Protein AF-A0A2J6WVH7-F1 (afdb_monomer)

Foldseek 3Di:
DVVVVVVVVVVVVVVVVVPPPPPDPDDFADKDWAQAPVRDIDICGSCCCVPAQLVLCCDVLQELDRLVPPPCVLLLQADPVSPGGFPLVVQLSVQLSPDDDDDNVSSNVSSVVQQQDCFPAPPHGSRVCRRQVFRRRDNPGDRPHPPPPVVNCVVVVVVVVVVVVVVVCCCVVVVD

Nearest PDB structures (foldseek):
  4v5o-assembly2_BV  TM=3.212E-01  e=8.959E+00  Tetrahymena thermophila

Secondary structure (DSSP, 8-state):
-HHHHHHHHHHHHHHHHH--------PPPPPEEEE-TTS-EEEE-HHHIIIIIHHHHHSTTT-SS-GGG-TTGGGSSB-TTSSSB-HHHHHHHHHHTTSSS-SHHHHHHHHHHHHTSB-SSTT-BHHHHHHTT--TT-TTPPP------HHHHHHHHHHHHHHHHHHHHHHHHS--

Solvent-accessible surface area (backbone atoms only — not comparable to full-atom values): 9954 Å² total; per-residue (Å²): 110,75,72,59,54,52,52,53,54,54,51,54,55,54,53,57,68,68,63,74,65,74,84,64,78,82,80,77,52,64,69,44,79,43,68,21,79,84,74,47,73,51,68,46,37,41,64,46,42,65,73,48,51,49,56,50,51,44,30,72,87,63,18,74,27,73,42,84,80,38,91,61,46,76,40,44,39,22,33,95,84,48,80,47,65,21,62,43,26,48,49,36,54,61,43,40,21,79,38,88,62,93,43,76,66,42,52,51,51,15,48,59,53,43,27,71,33,79,34,63,39,88,97,38,33,26,36,59,29,37,36,19,53,20,42,35,44,40,69,80,50,65,81,71,36,88,71,71,55,68,77,78,47,46,66,57,54,52,49,50,53,53,53,50,50,52,53,50,48,49,58,62,66,73,72,113

pLDDT: mean 82.74, std 16.47, range [38.12, 97.69]

Mean predicted aligned error: 13.14 Å

Radius of gyration: 24.08 Å; Cα contacts (8 Å, |Δi|>4): 201; chains: 1; bounding box: 68×68×54 Å

Sequence (176 aa):
MKRLVVFISVFIILISFLAFSSGQNEVTYPSITIHFLNGTNSTITDSIWKQLVFPILFSKTISKYNWSNDPQAKYVFFTYDLAGLNPFGVQFVFALEKYTNVSFYSVTQALLYVRNLPSTHPGYTNGELLDMGVLPGFPNSPIKSQQVPFYLSLPFIVLIILIASVFIMYYVFNKI

Structure (mmCIF, N/CA/C/O backbone):
data_AF-A0A2J6WVH7-F1
#
_entry.id   AF-A0A2J6WVH7-F1
#
loop_
_atom_site.group_PDB
_atom_site.id
_atom_site.type_symbol
_atom_site.label_atom_id
_atom_site.label_alt_id
_atom_site.label_comp_id
_atom_site.label_asym_id
_atom_site.label_entity_id
_atom_site.label_seq_id
_atom_site.pdbx_PDB_ins_code
_atom_site.Cartn_x
_atom_site.Cartn_y
_atom_site.Cartn_z
_atom_site.occupancy
_atom_site.B_iso_or_equiv
_atom_site.auth_seq_id
_atom_site.auth_comp_id
_atom_site.auth_asym_id
_atom_site.auth_atom_id
_atom_site.pdbx_PDB_model_num
ATOM 1 N N . MET A 1 1 ? 1.475 53.904 -12.518 1.00 52.00 1 MET A N 1
ATOM 2 C CA . MET A 1 1 ? 0.685 52.963 -13.350 1.00 52.00 1 MET A CA 1
ATOM 3 C C . MET A 1 1 ? 1.436 51.680 -13.712 1.00 52.00 1 MET A C 1
ATOM 5 O O . MET A 1 1 ? 0.942 50.624 -13.351 1.00 52.00 1 MET A O 1
ATOM 9 N N . LYS A 1 2 ? 2.639 51.719 -14.314 1.00 47.16 2 LYS A N 1
ATOM 10 C CA . LYS A 1 2 ? 3.386 50.497 -14.714 1.00 47.16 2 LYS A CA 1
ATOM 11 C C . LYS A 1 2 ? 3.617 49.468 -13.585 1.00 47.16 2 LYS A C 1
ATOM 13 O O . LYS A 1 2 ? 3.475 48.279 -13.817 1.00 47.16 2 LYS A O 1
ATOM 18 N N . ARG A 1 3 ? 3.897 49.913 -12.352 1.00 46.25 3 ARG A N 1
ATOM 19 C CA . ARG A 1 3 ? 4.111 49.019 -11.191 1.00 46.25 3 ARG A CA 1
ATOM 20 C C . ARG A 1 3 ? 2.833 48.319 -10.697 1.00 46.25 3 ARG A C 1
ATOM 22 O O . ARG A 1 3 ? 2.917 47.202 -10.210 1.00 46.25 3 ARG A O 1
ATOM 29 N N . LEU A 1 4 ? 1.666 48.948 -10.867 1.00 54.25 4 LEU A N 1
ATOM 30 C CA . LEU A 1 4 ? 0.370 48.374 -10.481 1.00 54.25 4 LEU A CA 1
ATOM 31 C C . LEU A 1 4 ? -0.045 47.258 -11.454 1.00 54.25 4 LEU A C 1
ATOM 33 O O . LEU A 1 4 ? -0.515 46.210 -11.029 1.00 54.25 4 LEU A O 1
ATOM 37 N N . VAL A 1 5 ? 0.211 47.463 -12.752 1.00 65.50 5 VAL A N 1
ATOM 38 C CA . VAL A 1 5 ? -0.040 46.462 -13.801 1.00 65.50 5 VAL A CA 1
ATOM 39 C C . VAL A 1 5 ? 0.811 45.215 -13.569 1.00 65.50 5 VAL A C 1
ATOM 41 O O . VAL A 1 5 ? 0.272 44.118 -13.613 1.00 65.50 5 VAL A O 1
ATOM 44 N N . VAL A 1 6 ? 2.096 45.379 -13.223 1.00 65.81 6 VAL A N 1
ATOM 45 C CA . VAL A 1 6 ? 3.001 44.253 -12.922 1.00 65.81 6 VAL A CA 1
ATOM 46 C C . VAL A 1 6 ? 2.507 43.436 -11.723 1.00 65.81 6 VAL A C 1
ATOM 48 O O . VAL A 1 6 ? 2.445 42.212 -11.815 1.00 65.81 6 VAL A O 1
ATOM 51 N N . PHE A 1 7 ? 2.084 44.092 -10.637 1.00 60.56 7 PHE A N 1
ATOM 52 C CA . PHE A 1 7 ? 1.532 43.406 -9.462 1.00 60.56 7 PHE A CA 1
ATOM 53 C C . PHE A 1 7 ? 0.255 42.619 -9.781 1.00 60.56 7 PHE A C 1
ATOM 55 O O . PHE A 1 7 ? 0.126 41.474 -9.355 1.00 60.56 7 PHE A O 1
ATOM 62 N N . ILE A 1 8 ? -0.654 43.189 -10.577 1.00 69.56 8 ILE A N 1
ATOM 63 C CA . ILE A 1 8 ? -1.890 42.513 -10.998 1.00 69.56 8 ILE A CA 1
ATOM 64 C C . ILE A 1 8 ? -1.574 41.304 -11.890 1.00 69.56 8 ILE A C 1
ATOM 66 O O . ILE A 1 8 ? -2.132 40.230 -11.682 1.00 69.56 8 ILE A O 1
ATOM 70 N N . SER A 1 9 ? -0.630 41.426 -12.829 1.00 57.72 9 SER A N 1
ATOM 71 C CA . SER A 1 9 ? -0.229 40.299 -13.681 1.00 57.72 9 SER A CA 1
ATOM 72 C C . SER A 1 9 ? 0.459 39.169 -12.906 1.00 57.72 9 SER A C 1
ATOM 74 O O . SER A 1 9 ? 0.183 38.005 -13.178 1.00 57.72 9 SER A O 1
ATOM 76 N N . VAL A 1 10 ? 1.284 39.473 -11.897 1.00 62.50 10 VAL A N 1
ATOM 77 C CA . VAL A 1 10 ? 1.900 38.440 -11.039 1.00 62.50 10 VAL A CA 1
ATOM 78 C C . VAL A 1 10 ? 0.842 37.735 -10.181 1.00 62.50 10 VAL A C 1
ATOM 80 O O . VAL A 1 10 ? 0.907 36.521 -10.003 1.00 62.50 10 VAL A O 1
ATOM 83 N N . PHE A 1 11 ? -0.176 38.465 -9.714 1.00 63.34 11 PHE A N 1
ATOM 84 C CA . PHE A 1 11 ? -1.270 37.900 -8.921 1.00 63.34 11 PHE A CA 1
ATOM 85 C C . PHE A 1 11 ? -2.187 36.977 -9.745 1.00 63.34 11 PHE A C 1
ATOM 87 O O . PHE A 1 11 ? -2.563 35.906 -9.275 1.00 63.34 11 PHE A O 1
ATOM 94 N N . ILE A 1 12 ? -2.483 37.333 -11.001 1.00 62.06 12 ILE A N 1
ATOM 95 C CA . ILE A 1 12 ? -3.281 36.500 -11.922 1.00 62.06 12 ILE A CA 1
ATOM 96 C C . ILE A 1 12 ? -2.536 35.206 -12.293 1.00 62.06 12 ILE A C 1
ATOM 98 O O . ILE A 1 12 ? -3.147 34.136 -12.362 1.00 62.06 12 ILE A O 1
ATOM 102 N N . ILE A 1 13 ? -1.211 35.267 -12.466 1.00 59.97 13 ILE A N 1
ATOM 103 C CA . ILE A 1 13 ? -0.389 34.071 -12.709 1.00 59.97 13 ILE A CA 1
ATOM 104 C C . ILE A 1 13 ? -0.392 33.161 -11.470 1.00 59.97 13 ILE A C 1
ATOM 106 O O . ILE A 1 13 ? -0.559 31.953 -11.614 1.00 59.97 13 ILE A O 1
ATOM 110 N N . LEU A 1 14 ? -0.302 33.717 -10.254 1.00 56.03 14 LEU A N 1
ATOM 111 C CA . LEU A 1 14 ? -0.345 32.925 -9.016 1.00 56.03 14 LEU A CA 1
ATOM 112 C C . LEU A 1 14 ? -1.692 32.213 -8.799 1.00 56.03 14 LEU A C 1
ATOM 114 O O . LEU A 1 14 ? -1.710 31.056 -8.386 1.00 56.03 14 LEU A O 1
ATOM 118 N N . ILE A 1 15 ? -2.815 32.870 -9.109 1.00 58.06 15 ILE A N 1
ATOM 119 C CA . ILE A 1 15 ? -4.157 32.264 -9.004 1.00 58.06 15 ILE A CA 1
ATOM 120 C C . ILE A 1 15 ? -4.321 31.117 -10.011 1.00 58.06 15 ILE A C 1
ATOM 122 O O . ILE A 1 15 ? -4.945 30.102 -9.704 1.00 58.06 15 ILE A O 1
ATOM 126 N N . SER A 1 16 ? -3.698 31.236 -11.186 1.00 52.94 16 SER A N 1
ATOM 127 C CA . SER A 1 16 ? -3.731 30.198 -12.222 1.00 52.94 16 SER A CA 1
ATOM 128 C C . SER A 1 16 ? -3.001 28.914 -11.796 1.00 52.94 16 SER A C 1
ATOM 130 O O . SER A 1 16 ? -3.390 27.827 -12.216 1.00 52.94 16 SER A O 1
ATOM 132 N N . PHE A 1 17 ? -1.999 29.009 -10.910 1.00 51.44 17 PHE A N 1
ATOM 133 C CA . PHE A 1 17 ? -1.328 27.839 -10.323 1.00 51.44 17 PHE A CA 1
ATOM 134 C C . PHE A 1 17 ? -2.150 27.140 -9.229 1.00 51.44 17 PHE A C 1
ATOM 136 O O . PHE A 1 17 ? -1.948 25.952 -8.996 1.00 51.44 17 PHE A O 1
ATOM 143 N N . LEU A 1 18 ? -3.100 27.833 -8.588 1.00 46.75 18 LEU A N 1
ATOM 144 C CA . LEU A 1 18 ? -4.010 27.236 -7.598 1.00 46.75 18 LEU A CA 1
ATOM 145 C C . LEU A 1 18 ? -5.259 26.606 -8.237 1.00 46.75 18 LEU A C 1
ATOM 147 O O . LEU A 1 18 ? -5.915 25.776 -7.614 1.00 46.75 18 LEU A O 1
ATOM 151 N N . ALA A 1 19 ? -5.580 26.972 -9.483 1.00 41.69 19 ALA A N 1
ATOM 152 C CA . ALA A 1 19 ? -6.760 26.489 -10.202 1.00 41.69 19 ALA A CA 1
ATOM 153 C C . ALA A 1 19 ? -6.556 25.145 -10.932 1.00 41.69 19 ALA A C 1
ATOM 155 O O . ALA A 1 19 ? -7.512 24.601 -11.481 1.00 41.69 19 ALA A O 1
ATOM 156 N N . PHE A 1 20 ? -5.356 24.553 -10.895 1.00 41.31 20 PHE A N 1
ATOM 157 C CA . PHE A 1 20 ? -5.109 23.179 -11.360 1.00 41.31 20 PHE A CA 1
ATOM 158 C C . PHE A 1 20 ? -5.538 22.136 -10.310 1.00 41.31 20 PHE A C 1
ATOM 160 O O . PHE A 1 20 ? -4.804 21.216 -9.965 1.00 41.31 20 PHE A O 1
ATOM 167 N N . SER A 1 21 ? -6.761 22.263 -9.802 1.00 39.16 21 SER A N 1
ATOM 168 C CA . SER A 1 21 ? -7.484 21.139 -9.213 1.00 39.16 21 SER A CA 1
ATOM 169 C C . SER A 1 21 ? -8.337 20.556 -10.331 1.00 39.16 21 SER A C 1
ATOM 171 O O . SER A 1 21 ? -9.475 20.965 -10.560 1.00 39.16 21 SER A O 1
ATOM 173 N N . SER A 1 22 ? -7.741 19.664 -11.123 1.00 39.28 22 SER A N 1
ATOM 174 C CA . SER A 1 22 ? -8.501 18.848 -12.062 1.00 39.28 22 SER A CA 1
ATOM 175 C C . SER A 1 22 ? -9.579 18.123 -11.267 1.00 39.28 22 SER A C 1
ATOM 177 O O . SER A 1 22 ? -9.241 17.330 -10.387 1.00 39.28 22 SER A O 1
ATOM 179 N N . GLY A 1 23 ? -10.848 18.400 -11.567 1.00 38.12 23 GLY A N 1
ATOM 180 C CA . GLY A 1 23 ? -11.986 17.669 -11.026 1.00 38.12 23 GLY A CA 1
ATOM 181 C C . GLY A 1 23 ? -11.876 16.189 -11.381 1.00 38.12 23 GLY A C 1
ATOM 182 O O . GLY A 1 23 ? -12.390 15.739 -12.400 1.00 38.12 23 GLY A O 1
ATOM 183 N N . GLN A 1 24 ? -11.172 15.426 -10.551 1.00 47.53 24 GLN A N 1
ATOM 184 C CA . GLN A 1 24 ? -11.393 14.001 -10.435 1.00 47.53 24 GLN A CA 1
ATOM 185 C C . GLN A 1 24 ? -12.733 13.866 -9.725 1.00 47.53 24 GLN A C 1
ATOM 187 O O . GLN A 1 24 ? -12.890 14.386 -8.622 1.00 47.53 24 GLN A O 1
ATOM 192 N N . ASN A 1 25 ? -13.698 13.204 -10.370 1.00 54.59 25 ASN A N 1
ATOM 193 C CA . ASN A 1 25 ? -14.900 12.728 -9.690 1.00 54.59 25 ASN A CA 1
ATOM 194 C C . ASN A 1 25 ? -14.476 12.144 -8.346 1.00 54.59 25 ASN A C 1
ATOM 196 O O . ASN A 1 25 ? -13.592 11.282 -8.311 1.00 54.59 25 ASN A O 1
ATOM 200 N N . GLU A 1 26 ? -15.041 12.669 -7.262 1.00 72.69 26 GLU A N 1
ATOM 201 C CA . GLU A 1 26 ? -14.637 12.268 -5.928 1.00 72.69 26 GLU A CA 1
ATOM 202 C C . GLU A 1 26 ? -14.936 10.776 -5.763 1.00 72.69 26 GLU A C 1
ATOM 204 O O . GLU A 1 26 ? -16.088 10.348 -5.733 1.00 72.69 26 GLU A O 1
ATOM 209 N N . VAL A 1 27 ? -13.880 9.963 -5.746 1.00 84.88 27 VAL A N 1
ATOM 210 C CA . VAL A 1 27 ? -14.002 8.523 -5.545 1.00 84.88 27 VAL A CA 1
ATOM 211 C C . VAL A 1 27 ? -14.292 8.290 -4.070 1.00 84.88 27 VAL A C 1
ATOM 213 O O . VAL A 1 27 ? -13.553 8.778 -3.211 1.00 84.88 27 VAL A O 1
ATOM 216 N N . THR A 1 28 ? -15.359 7.550 -3.784 1.00 90.00 28 THR A N 1
ATOM 217 C CA . THR A 1 28 ? -15.648 7.038 -2.444 1.00 90.00 28 THR A CA 1
ATOM 218 C C . THR A 1 28 ? -15.106 5.621 -2.335 1.00 90.00 28 THR A C 1
ATOM 220 O O . THR A 1 28 ? -15.521 4.736 -3.081 1.00 90.00 28 THR A O 1
ATOM 223 N N . TYR A 1 29 ? -14.167 5.411 -1.419 1.00 92.12 29 TYR A N 1
ATOM 224 C CA . TYR A 1 29 ? -13.581 4.103 -1.151 1.00 92.12 29 TYR A CA 1
ATOM 225 C C . TYR A 1 29 ? -14.415 3.327 -0.123 1.00 92.12 29 TYR A C 1
ATOM 227 O O . TYR A 1 29 ? -14.934 3.928 0.824 1.00 92.12 29 TYR A O 1
ATOM 235 N N . PRO A 1 30 ? -14.538 1.994 -0.265 1.00 92.62 30 PRO A N 1
ATOM 236 C CA . PRO A 1 30 ? -15.290 1.186 0.682 1.00 92.62 30 PRO A CA 1
ATOM 237 C C . PRO A 1 30 ? -14.609 1.161 2.056 1.00 92.62 30 PRO A C 1
ATOM 239 O O . PRO A 1 30 ? -13.378 1.149 2.179 1.00 92.62 30 PRO A O 1
ATOM 242 N N . SER A 1 31 ? -15.435 1.126 3.099 1.00 94.56 31 SER A N 1
ATOM 243 C CA . SER A 1 31 ? -14.972 0.968 4.475 1.00 94.56 31 SER A CA 1
ATOM 244 C C . SER A 1 31 ? -14.596 -0.485 4.746 1.00 94.56 31 SER A C 1
ATOM 246 O O . SER A 1 31 ? -15.392 -1.384 4.486 1.00 94.56 31 SER A O 1
ATOM 248 N N . ILE A 1 32 ? -13.408 -0.714 5.305 1.00 94.62 32 ILE A N 1
ATOM 249 C CA . ILE A 1 32 ? -12.904 -2.056 5.618 1.00 94.62 32 ILE A CA 1
ATOM 250 C C . ILE A 1 32 ? -12.665 -2.181 7.116 1.00 94.62 32 ILE A C 1
ATOM 252 O O . ILE A 1 32 ? -11.858 -1.442 7.678 1.00 94.62 32 ILE A O 1
ATOM 256 N N . THR A 1 33 ? -13.333 -3.129 7.765 1.00 94.38 33 THR A N 1
ATOM 257 C CA . THR A 1 33 ? -13.067 -3.461 9.167 1.00 94.38 33 THR A CA 1
ATOM 258 C C . THR A 1 33 ? -11.902 -4.441 9.259 1.00 94.38 33 THR A C 1
ATOM 260 O O . THR A 1 33 ? -11.899 -5.477 8.603 1.00 94.38 33 THR A O 1
ATOM 263 N N . ILE A 1 34 ? -10.915 -4.096 10.080 1.00 93.94 34 ILE A N 1
ATOM 264 C CA . ILE A 1 34 ? -9.768 -4.928 10.429 1.00 93.94 34 ILE A CA 1
ATOM 265 C C . ILE A 1 34 ? -10.000 -5.487 11.825 1.00 93.94 34 ILE A C 1
ATOM 267 O O . ILE A 1 34 ? -10.296 -4.732 12.758 1.00 93.94 34 ILE A O 1
ATOM 271 N N . HIS A 1 35 ? -9.804 -6.793 11.957 1.00 93.19 35 HIS A N 1
ATOM 272 C CA . HIS A 1 35 ? -9.774 -7.494 13.230 1.00 93.19 35 HIS A CA 1
ATOM 273 C C . HIS A 1 35 ? -8.316 -7.760 13.595 1.00 93.19 35 HIS A C 1
ATOM 275 O O . HIS A 1 35 ? -7.670 -8.632 13.022 1.00 93.19 35 HIS A O 1
ATOM 281 N N . PHE A 1 36 ? -7.765 -6.966 14.508 1.00 92.25 36 PHE A N 1
ATOM 282 C CA . PHE A 1 36 ? -6.373 -7.120 14.914 1.00 92.25 36 PHE A CA 1
ATOM 283 C C . PHE A 1 36 ? -6.184 -8.371 15.777 1.00 92.25 36 PHE A C 1
ATOM 285 O O . PHE A 1 36 ? -7.075 -8.783 16.523 1.00 92.25 36 PHE A O 1
ATOM 292 N N . LEU A 1 37 ? -4.979 -8.947 15.743 1.00 90.44 37 LEU A N 1
ATOM 293 C CA . LEU A 1 37 ? -4.648 -10.160 16.505 1.00 90.44 37 LEU A CA 1
ATOM 294 C C . LEU A 1 37 ? -4.707 -9.970 18.031 1.00 90.44 37 LEU A C 1
ATOM 296 O O . LEU A 1 37 ? -4.812 -10.942 18.772 1.00 90.44 37 LEU A O 1
ATOM 300 N N . ASN A 1 38 ? -4.653 -8.727 18.513 1.00 87.94 38 ASN A N 1
ATOM 301 C CA . ASN A 1 38 ? -4.833 -8.384 19.927 1.00 87.94 38 ASN A CA 1
ATOM 302 C C . ASN A 1 38 ? -6.319 -8.315 20.356 1.00 87.94 38 ASN A C 1
ATOM 304 O O . ASN A 1 38 ? -6.596 -7.975 21.505 1.00 87.94 38 ASN A O 1
ATOM 308 N N . GLY A 1 39 ? -7.264 -8.583 19.447 1.00 86.56 39 GLY A N 1
ATOM 309 C CA . GLY A 1 39 ? -8.705 -8.547 19.697 1.00 86.56 39 GLY A CA 1
ATOM 310 C C . GLY A 1 39 ? -9.357 -7.167 19.562 1.00 86.56 39 GLY A C 1
ATOM 311 O O . GLY A 1 39 ? -10.561 -7.052 19.791 1.00 86.56 39 GLY A O 1
ATOM 312 N N . THR A 1 40 ? -8.612 -6.116 19.199 1.00 91.38 40 THR A N 1
ATOM 313 C CA . THR A 1 40 ? -9.211 -4.813 18.878 1.00 91.38 40 THR A CA 1
ATOM 314 C C . THR A 1 40 ? -9.673 -4.769 17.426 1.00 91.38 40 THR A C 1
ATOM 316 O O . THR A 1 40 ? -9.136 -5.450 16.556 1.00 91.38 40 THR A O 1
ATOM 319 N N . ASN A 1 41 ? -10.666 -3.925 17.148 1.00 92.69 41 ASN A N 1
ATOM 320 C CA . ASN A 1 41 ? -11.156 -3.698 15.792 1.00 92.69 41 ASN A CA 1
ATOM 321 C C . ASN A 1 41 ? -10.936 -2.237 15.404 1.00 92.69 41 ASN A C 1
ATOM 323 O O . ASN A 1 41 ? -11.101 -1.332 16.224 1.00 92.69 41 ASN A O 1
ATOM 327 N N . SER A 1 42 ? -10.606 -1.993 14.142 1.00 94.12 42 SER A N 1
ATOM 328 C CA . SER A 1 42 ? -10.618 -0.649 13.562 1.00 94.12 42 SER A CA 1
ATOM 329 C C . SER A 1 42 ? -11.200 -0.702 12.162 1.00 94.12 42 SER A C 1
ATOM 331 O O . SER A 1 42 ? -11.177 -1.743 11.518 1.00 94.12 42 SER A O 1
ATOM 333 N N . THR A 1 43 ? -11.754 0.409 11.693 1.00 95.19 43 THR A N 1
ATOM 334 C CA . THR A 1 43 ? -12.326 0.496 10.349 1.00 95.19 43 THR A CA 1
ATOM 335 C C . THR A 1 43 ? -11.532 1.505 9.543 1.00 95.19 43 THR A C 1
ATOM 337 O O . THR A 1 43 ? -11.470 2.674 9.916 1.00 95.19 43 THR A O 1
ATOM 340 N N . ILE A 1 44 ? -10.936 1.059 8.437 1.00 95.88 44 ILE A N 1
ATOM 341 C CA . ILE A 1 44 ? -10.372 1.942 7.421 1.00 95.88 44 ILE A CA 1
ATOM 342 C C . ILE A 1 44 ? -11.541 2.538 6.642 1.00 95.88 44 ILE A C 1
ATOM 344 O O . ILE A 1 44 ? -12.160 1.857 5.830 1.00 95.88 44 ILE A O 1
ATOM 348 N N . THR A 1 45 ? -11.858 3.799 6.907 1.00 95.56 45 THR A N 1
ATOM 349 C CA . THR A 1 45 ? -12.876 4.577 6.192 1.00 95.56 45 THR A CA 1
ATOM 350 C C . THR A 1 45 ? -12.302 5.228 4.933 1.00 95.56 45 THR A C 1
ATOM 352 O O . THR A 1 45 ? -11.084 5.309 4.762 1.00 95.56 45 THR A O 1
ATOM 355 N N . ASP A 1 46 ? -13.172 5.784 4.085 1.00 94.56 46 ASP A N 1
ATOM 356 C CA . ASP A 1 46 ? -12.786 6.620 2.935 1.00 94.56 46 ASP A CA 1
ATOM 357 C C . ASP A 1 46 ? -11.757 7.709 3.300 1.00 94.56 46 ASP A C 1
ATOM 359 O O . ASP A 1 46 ? -10.748 7.885 2.614 1.00 94.56 46 ASP A O 1
ATOM 363 N N . SER A 1 47 ? -11.951 8.384 4.438 1.00 95.00 47 SER A N 1
ATOM 364 C CA . SER A 1 47 ? -11.016 9.401 4.930 1.00 95.00 47 SER A CA 1
ATOM 365 C C . SER A 1 47 ? -9.639 8.827 5.264 1.00 95.00 47 SER A C 1
ATOM 367 O O . SER A 1 47 ? -8.633 9.437 4.910 1.00 95.00 47 SER A O 1
ATOM 369 N N . ILE A 1 48 ? -9.563 7.646 5.883 1.00 96.00 48 ILE A N 1
ATOM 370 C CA . ILE A 1 48 ? -8.284 6.999 6.210 1.00 96.00 48 ILE A CA 1
ATOM 371 C C . ILE A 1 48 ? -7.577 6.540 4.930 1.00 96.00 48 ILE A C 1
ATOM 373 O O . ILE A 1 48 ? -6.363 6.719 4.806 1.00 96.00 48 ILE A O 1
ATOM 377 N N . TRP A 1 49 ? -8.311 6.027 3.938 1.00 95.56 49 TRP A N 1
ATOM 378 C CA . TRP A 1 49 ? -7.738 5.733 2.623 1.00 95.56 49 TRP A CA 1
ATOM 379 C C . TRP A 1 49 ? -7.099 6.980 2.005 1.00 95.56 49 TRP A C 1
ATOM 381 O O . TRP A 1 49 ? -5.917 6.953 1.657 1.00 95.56 49 TRP A O 1
ATOM 391 N N . LYS A 1 50 ? -7.851 8.085 1.923 1.00 94.19 50 LYS A N 1
ATOM 392 C CA . LYS A 1 50 ? -7.418 9.344 1.292 1.00 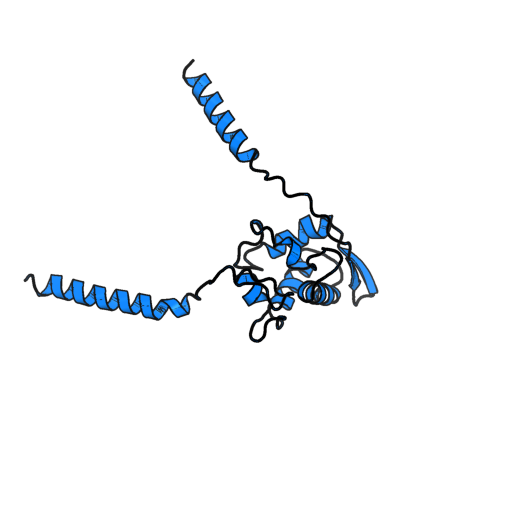94.19 50 LYS A CA 1
ATOM 393 C C . LYS A 1 50 ? -6.290 10.053 2.046 1.00 94.19 50 LYS A C 1
ATOM 395 O O . LYS A 1 50 ? -5.396 10.603 1.412 1.00 94.19 50 LYS A O 1
ATOM 400 N N . GLN A 1 51 ? -6.331 10.067 3.377 1.00 95.12 51 GLN A N 1
ATOM 401 C CA . GLN A 1 51 ? -5.435 10.891 4.200 1.00 95.12 51 GLN A CA 1
ATOM 402 C C . GLN A 1 51 ? -4.221 10.134 4.739 1.00 95.12 51 GLN A C 1
ATOM 404 O O . GLN A 1 51 ? -3.231 10.765 5.100 1.00 95.12 51 GLN A O 1
ATOM 409 N N . LEU A 1 52 ? -4.276 8.801 4.794 1.00 96.00 52 LEU A N 1
ATOM 410 C CA . LEU A 1 52 ? -3.204 7.990 5.363 1.00 96.00 52 LEU A CA 1
ATOM 411 C C . LEU A 1 52 ? -2.652 6.984 4.355 1.00 96.00 52 LEU A C 1
ATOM 413 O O . LEU A 1 52 ? -1.464 7.024 4.042 1.00 96.00 52 LEU A O 1
ATOM 417 N N . VAL A 1 53 ? -3.492 6.094 3.824 1.00 96.94 53 VAL A N 1
ATOM 418 C CA . VAL A 1 53 ? -2.998 4.946 3.048 1.00 96.94 53 VAL A CA 1
ATOM 419 C C . VAL A 1 53 ? -2.463 5.355 1.676 1.00 96.94 53 VAL A C 1
ATOM 421 O O . VAL A 1 53 ? -1.327 5.018 1.340 1.00 96.94 53 VAL A O 1
ATOM 424 N N . PHE A 1 54 ? -3.237 6.110 0.892 1.00 95.75 54 PHE A N 1
ATOM 425 C CA . PHE A 1 54 ? -2.799 6.570 -0.427 1.00 95.75 54 PHE A CA 1
ATOM 426 C C . PHE A 1 54 ? -1.579 7.500 -0.363 1.00 95.75 54 PHE A C 1
ATOM 428 O O . PHE A 1 54 ? -0.633 7.255 -1.109 1.00 95.75 54 PHE A O 1
ATOM 435 N N . PRO A 1 55 ? -1.506 8.492 0.546 1.00 95.38 55 PRO A N 1
ATOM 436 C CA . PRO A 1 55 ? -0.301 9.306 0.704 1.00 95.38 55 PRO A CA 1
ATOM 437 C C . PRO A 1 55 ? 0.961 8.485 0.997 1.00 95.38 55 PRO A C 1
ATOM 439 O O . PRO A 1 55 ? 2.021 8.772 0.440 1.00 95.38 55 PRO A O 1
ATOM 442 N N . ILE A 1 56 ? 0.857 7.428 1.813 1.00 96.81 56 ILE A N 1
ATOM 443 C CA . ILE A 1 56 ? 1.982 6.521 2.077 1.00 96.81 56 ILE A CA 1
ATOM 444 C C . ILE A 1 56 ? 2.330 5.706 0.824 1.00 96.81 56 ILE A C 1
ATOM 446 O O . ILE A 1 56 ? 3.507 5.631 0.469 1.00 96.81 56 ILE A O 1
ATOM 450 N N . LEU A 1 57 ? 1.341 5.152 0.109 1.00 95.50 57 LEU A N 1
ATOM 451 C CA . LEU A 1 57 ? 1.559 4.445 -1.162 1.00 95.50 57 LEU A CA 1
ATOM 452 C C . LEU A 1 57 ? 2.270 5.327 -2.202 1.00 95.50 57 LEU A C 1
ATOM 454 O O . LEU A 1 57 ? 3.149 4.852 -2.920 1.00 95.50 57 LEU A O 1
ATOM 458 N N . PHE A 1 58 ? 1.889 6.602 -2.284 1.00 93.69 58 PHE A N 1
ATOM 459 C CA . PHE A 1 58 ? 2.430 7.560 -3.251 1.00 93.69 58 PHE A CA 1
ATOM 460 C C . PHE A 1 58 ? 3.842 8.033 -2.900 1.00 93.69 58 PHE A C 1
ATOM 462 O O . PHE A 1 58 ? 4.517 8.642 -3.733 1.00 93.69 58 PHE A O 1
ATOM 469 N N . SER A 1 59 ? 4.316 7.746 -1.687 1.00 91.88 59 SER A N 1
ATOM 470 C CA . SER A 1 59 ? 5.690 8.038 -1.302 1.00 91.88 59 SER A CA 1
ATOM 471 C C . SER A 1 59 ? 6.687 7.208 -2.116 1.00 91.88 59 SER A C 1
ATOM 473 O O . SER A 1 59 ? 6.441 6.049 -2.458 1.00 91.88 59 SER A O 1
ATOM 475 N N . LYS A 1 60 ? 7.874 7.776 -2.359 1.00 87.75 60 LYS A N 1
ATOM 476 C CA . LYS A 1 60 ? 8.983 7.068 -3.023 1.00 87.75 60 LYS A CA 1
ATOM 477 C C . LYS A 1 60 ? 9.568 5.924 -2.197 1.00 87.75 60 LYS A C 1
ATOM 479 O O . LYS A 1 60 ? 10.268 5.083 -2.751 1.00 87.75 60 LYS A O 1
ATOM 484 N N . THR A 1 61 ? 9.265 5.881 -0.901 1.00 89.75 61 THR A N 1
ATOM 485 C CA . THR A 1 61 ? 9.602 4.757 -0.022 1.00 89.75 61 THR A CA 1
ATOM 486 C C . THR A 1 61 ? 8.796 3.521 -0.388 1.00 89.75 61 THR A C 1
ATOM 488 O O . THR A 1 61 ? 9.324 2.413 -0.352 1.00 89.75 61 THR A O 1
ATOM 491 N N . ILE A 1 62 ? 7.520 3.716 -0.740 1.00 92.31 62 ILE A N 1
ATOM 492 C CA . ILE A 1 62 ? 6.662 2.622 -1.163 1.00 92.31 62 ILE A CA 1
ATOM 493 C C . ILE A 1 62 ? 6.813 2.407 -2.655 1.00 92.31 62 ILE A C 1
ATOM 495 O O . ILE A 1 62 ? 7.193 1.316 -2.993 1.00 92.31 62 ILE A O 1
ATOM 499 N N . SER A 1 63 ? 6.593 3.364 -3.554 1.00 92.12 63 SER A N 1
ATOM 500 C CA . SER A 1 63 ? 6.648 3.094 -5.002 1.00 92.12 63 SER A CA 1
ATOM 501 C C . SER A 1 63 ? 7.562 4.049 -5.757 1.00 92.12 63 SER A C 1
ATOM 503 O O . SER A 1 63 ? 7.474 5.271 -5.616 1.00 92.12 63 SER A O 1
ATOM 505 N N . LYS A 1 64 ? 8.387 3.512 -6.663 1.00 91.38 64 LYS A N 1
ATOM 506 C CA . LYS A 1 64 ? 9.175 4.345 -7.586 1.00 91.38 64 LYS A CA 1
ATOM 507 C C . LYS A 1 64 ? 8.307 5.003 -8.658 1.00 91.38 64 LYS A C 1
ATOM 509 O O . LYS A 1 64 ? 8.598 6.141 -9.045 1.00 91.38 64 LYS A O 1
ATOM 514 N N . TYR A 1 65 ? 7.244 4.338 -9.109 1.00 91.38 65 TYR A N 1
ATOM 515 C CA . TYR A 1 65 ? 6.271 4.904 -10.044 1.00 91.38 65 TYR 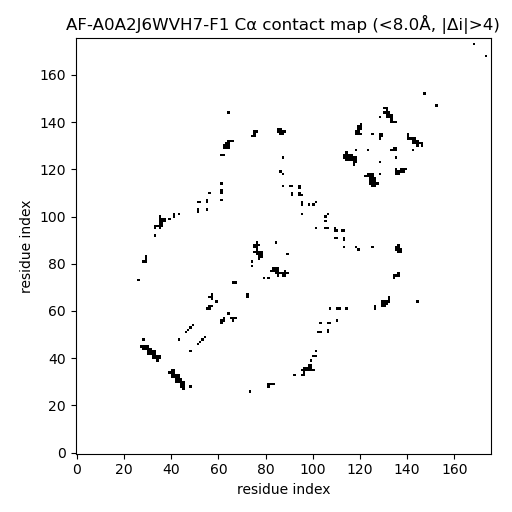A CA 1
ATOM 516 C C . TYR A 1 65 ? 5.444 6.013 -9.385 1.00 91.38 65 TYR A C 1
ATOM 518 O O . TYR A 1 65 ? 5.149 5.954 -8.190 1.00 91.38 65 TYR A O 1
ATOM 526 N N . ASN A 1 66 ? 5.079 7.037 -10.159 1.00 91.25 66 ASN A N 1
ATOM 527 C CA . ASN A 1 66 ? 4.312 8.176 -9.666 1.00 91.25 66 ASN A CA 1
ATOM 528 C C . ASN A 1 66 ? 2.795 7.9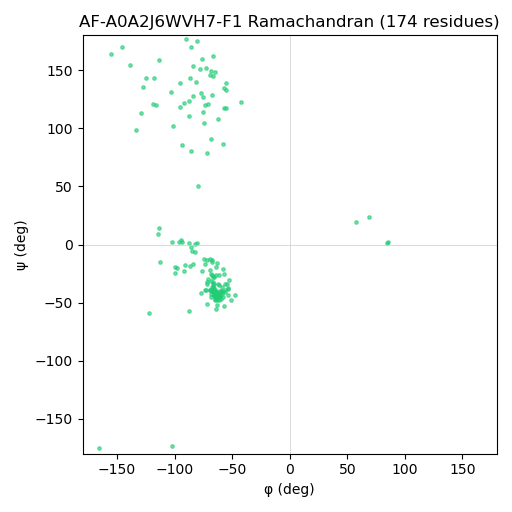09 -9.695 1.00 91.25 66 ASN A C 1
ATOM 530 O O . ASN A 1 66 ? 2.093 8.370 -10.593 1.00 91.25 66 ASN A O 1
ATOM 534 N N . TRP A 1 67 ? 2.298 7.187 -8.691 1.00 91.94 67 TRP A N 1
ATOM 535 C CA . TRP A 1 67 ? 0.876 6.849 -8.576 1.00 91.94 67 TRP A CA 1
ATOM 536 C C . TRP A 1 67 ? -0.034 8.048 -8.290 1.00 91.94 67 TRP A C 1
ATOM 538 O O . TRP A 1 67 ? -1.197 7.998 -8.670 1.00 91.94 67 TRP A O 1
ATOM 548 N N . SER A 1 68 ? 0.453 9.138 -7.684 1.00 90.50 68 SER A N 1
ATOM 549 C CA . SER A 1 68 ? -0.408 10.291 -7.358 1.00 90.50 68 SER A CA 1
ATOM 550 C C . SER A 1 68 ? -1.032 10.940 -8.595 1.00 90.50 68 SER A C 1
ATOM 552 O O . SER A 1 68 ? -2.092 11.550 -8.507 1.00 90.50 68 SER A O 1
ATOM 554 N N . ASN A 1 69 ? -0.373 10.796 -9.748 1.00 87.56 69 ASN A N 1
ATOM 555 C CA . ASN A 1 69 ? -0.809 11.362 -11.020 1.00 87.56 69 ASN A CA 1
ATOM 556 C C . ASN A 1 69 ? -1.458 10.308 -11.934 1.00 87.56 69 ASN A C 1
ATOM 558 O O . ASN A 1 69 ? -1.824 10.630 -13.063 1.00 87.56 69 ASN A O 1
ATOM 562 N N . ASP A 1 70 ? -1.585 9.055 -11.482 1.00 89.31 70 ASP A N 1
ATOM 563 C CA . ASP A 1 70 ? -2.157 7.974 -12.282 1.00 89.31 70 ASP A CA 1
ATOM 564 C C . ASP A 1 70 ? -3.673 7.857 -12.024 1.00 89.31 70 ASP A C 1
ATOM 566 O O . ASP A 1 70 ? -4.096 7.603 -10.891 1.00 89.31 70 ASP A O 1
ATOM 570 N N . PRO A 1 71 ? -4.527 7.974 -13.058 1.00 89.56 71 PRO A N 1
ATOM 571 C CA . PRO A 1 71 ? -5.977 7.838 -12.905 1.00 89.56 71 PRO A CA 1
ATOM 572 C C . PRO A 1 71 ? -6.426 6.444 -12.428 1.00 89.56 71 PRO A C 1
ATOM 574 O O . PRO A 1 71 ? -7.571 6.282 -11.990 1.00 89.56 71 PRO A O 1
ATOM 577 N N . GLN A 1 72 ? -5.561 5.431 -12.518 1.00 92.19 72 GLN A N 1
ATOM 578 C CA . GLN A 1 72 ? -5.790 4.067 -12.047 1.00 92.19 72 GLN A CA 1
ATOM 579 C C . GLN A 1 72 ? -5.272 3.815 -10.625 1.00 92.19 72 GLN A C 1
ATOM 581 O O . GLN A 1 72 ? -5.441 2.704 -10.130 1.00 92.19 72 GLN A O 1
ATOM 586 N N . ALA A 1 73 ? -4.710 4.812 -9.931 1.00 92.50 73 ALA A N 1
ATOM 587 C CA . ALA A 1 73 ? -4.250 4.654 -8.547 1.00 92.50 73 ALA A CA 1
ATOM 588 C C . ALA A 1 73 ? -5.345 4.125 -7.606 1.00 92.50 73 ALA A C 1
ATOM 5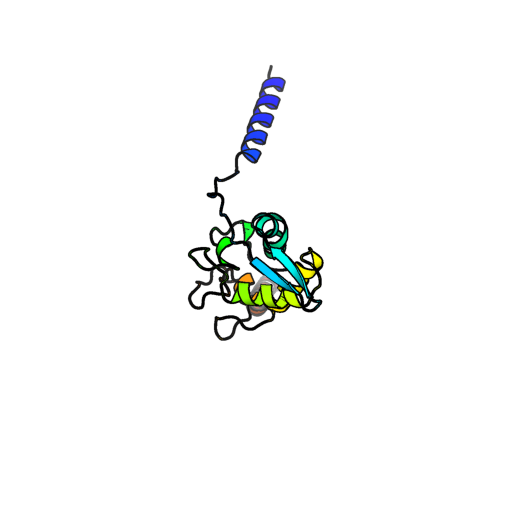90 O O . ALA A 1 73 ? -5.077 3.309 -6.725 1.00 92.50 73 ALA A O 1
ATOM 591 N N . LYS A 1 74 ? -6.603 4.506 -7.863 1.00 92.94 74 LYS A N 1
ATOM 592 C CA . LYS A 1 74 ? -7.786 3.997 -7.156 1.00 92.94 74 LYS A CA 1
ATOM 593 C C . LYS A 1 74 ? -7.958 2.476 -7.225 1.00 92.94 74 LYS A C 1
ATOM 595 O O . LYS A 1 74 ? -8.616 1.915 -6.367 1.00 92.94 74 LYS A O 1
ATOM 600 N N . TYR A 1 75 ? -7.360 1.800 -8.202 1.00 95.00 75 TYR A N 1
ATOM 601 C CA . TYR A 1 75 ? -7.447 0.347 -8.357 1.00 95.00 75 TYR A CA 1
ATOM 602 C C . TYR A 1 75 ? -6.258 -0.391 -7.745 1.00 95.00 75 TYR A C 1
ATOM 604 O O . TYR A 1 75 ? -6.191 -1.606 -7.843 1.00 95.00 75 TYR A O 1
ATOM 612 N N . VAL A 1 76 ? -5.299 0.292 -7.110 1.00 95.88 76 VAL A N 1
ATOM 613 C CA . VAL A 1 76 ? -4.137 -0.401 -6.529 1.00 95.88 76 VAL A CA 1
ATOM 614 C C . VAL A 1 76 ? -4.576 -1.390 -5.449 1.00 95.88 76 VAL A C 1
ATOM 616 O O . VAL A 1 76 ? -4.140 -2.538 -5.472 1.00 95.88 76 VAL A O 1
ATOM 619 N N . PHE A 1 77 ? -5.493 -0.985 -4.567 1.00 96.75 77 PHE A N 1
ATOM 620 C CA . PHE A 1 77 ? -6.039 -1.835 -3.499 1.00 96.75 77 PHE A CA 1
ATOM 621 C C . PHE A 1 77 ? -7.410 -2.436 -3.822 1.00 96.75 77 PHE A C 1
ATOM 623 O O . PHE A 1 77 ? -7.807 -3.418 -3.199 1.00 96.75 77 PHE A O 1
ATOM 630 N N . PHE A 1 78 ? -8.139 -1.859 -4.776 1.00 96.50 78 PHE A N 1
ATOM 631 C CA . PHE A 1 78 ? -9.549 -2.167 -5.008 1.00 96.50 78 PHE A CA 1
ATOM 632 C C . PHE A 1 78 ? -9.788 -2.848 -6.355 1.00 96.50 78 PHE A C 1
ATOM 634 O O . PHE A 1 78 ? -8.973 -2.760 -7.276 1.00 96.50 78 PHE A O 1
ATOM 641 N N . THR A 1 79 ? -10.920 -3.537 -6.461 1.00 94.75 79 THR A N 1
ATOM 642 C CA . THR A 1 79 ? -11.463 -4.071 -7.716 1.00 94.75 79 THR A CA 1
ATOM 643 C C . THR A 1 79 ? -11.881 -2.938 -8.667 1.00 94.75 79 THR A C 1
ATOM 645 O O . THR A 1 79 ? -12.034 -1.788 -8.254 1.00 94.75 79 THR A O 1
ATOM 648 N N . TYR A 1 80 ? -12.057 -3.226 -9.965 1.00 92.25 80 TYR A N 1
ATOM 649 C CA . TYR A 1 80 ? -12.405 -2.189 -10.956 1.00 92.25 80 TYR A CA 1
ATOM 650 C C . TYR A 1 80 ? -13.769 -1.524 -10.721 1.00 92.25 80 TYR A C 1
ATOM 652 O O . TYR A 1 80 ? -13.963 -0.374 -11.114 1.00 92.25 80 TYR A O 1
ATOM 660 N N . ASP A 1 81 ? -14.689 -2.233 -10.071 1.00 91.94 81 ASP A N 1
ATOM 661 C CA . ASP A 1 81 ? -16.001 -1.734 -9.650 1.00 91.94 81 ASP A CA 1
ATOM 662 C C . ASP A 1 81 ? -15.957 -0.952 -8.324 1.00 91.94 81 ASP A C 1
ATOM 664 O O . ASP A 1 81 ? -16.965 -0.371 -7.933 1.00 91.94 81 ASP A O 1
ATOM 668 N N . LEU A 1 82 ? -14.800 -0.917 -7.646 1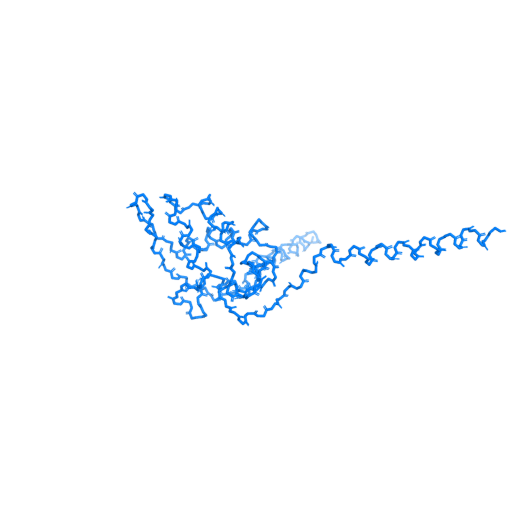.00 91.50 82 LEU A N 1
ATOM 669 C CA . LEU A 1 82 ? -14.590 -0.295 -6.335 1.00 91.50 82 LEU A CA 1
ATOM 670 C C . LEU A 1 82 ? -15.506 -0.841 -5.223 1.00 91.50 82 LEU A C 1
ATOM 672 O O . LEU A 1 82 ? -15.662 -0.201 -4.184 1.00 91.50 82 LEU A O 1
ATOM 676 N N . ALA A 1 83 ? -16.082 -2.031 -5.412 1.00 90.19 83 ALA A N 1
ATOM 677 C CA . ALA A 1 83 ? -16.972 -2.658 -4.436 1.00 90.19 83 ALA A CA 1
ATOM 678 C C . ALA A 1 83 ? -16.214 -3.427 -3.341 1.00 90.19 83 ALA A C 1
ATOM 680 O O . ALA A 1 83 ? -16.781 -3.740 -2.295 1.00 90.19 83 ALA A O 1
ATOM 681 N N . GLY A 1 84 ? -14.931 -3.731 -3.557 1.00 91.94 84 GLY A N 1
ATOM 682 C CA . GLY A 1 84 ? -14.131 -4.497 -2.611 1.00 91.94 84 GLY A CA 1
ATOM 683 C C . GLY A 1 84 ? -12.633 -4.430 -2.876 1.00 91.94 84 GLY A C 1
ATOM 684 O O . GLY A 1 84 ? -12.149 -3.696 -3.741 1.00 91.94 84 GLY A O 1
ATOM 685 N N . LEU A 1 85 ? -11.885 -5.200 -2.087 1.00 95.50 85 LEU A N 1
ATOM 686 C CA . LEU A 1 85 ? -10.435 -5.300 -2.202 1.00 95.50 85 LEU A CA 1
ATOM 687 C C . LEU A 1 85 ? -10.049 -6.273 -3.315 1.00 95.50 85 LEU A C 1
ATOM 689 O O . LEU A 1 85 ? -10.625 -7.351 -3.451 1.00 95.50 85 LEU A O 1
ATOM 693 N N . ASN A 1 86 ? -9.023 -5.910 -4.075 1.00 95.31 86 ASN A N 1
ATOM 694 C CA . ASN A 1 86 ? -8.346 -6.846 -4.963 1.00 95.31 86 ASN A CA 1
ATOM 695 C C . ASN A 1 86 ? -7.341 -7.709 -4.154 1.00 95.31 86 ASN A C 1
ATOM 697 O O . ASN A 1 86 ? -7.121 -7.445 -2.967 1.00 95.31 86 ASN A O 1
ATOM 701 N N . PRO A 1 87 ? -6.674 -8.708 -4.761 1.00 95.50 87 PRO A N 1
ATOM 702 C CA . PRO A 1 87 ? -5.705 -9.554 -4.058 1.00 95.50 87 PRO A CA 1
ATOM 703 C C . PRO A 1 87 ? -4.589 -8.794 -3.318 1.00 95.50 87 PRO A C 1
ATOM 705 O O . PRO A 1 87 ? -4.222 -9.181 -2.210 1.00 95.50 87 PRO A O 1
ATOM 708 N N . PHE A 1 88 ? -4.079 -7.692 -3.879 1.00 96.38 88 PHE A N 1
ATOM 709 C CA . PHE A 1 88 ? -3.077 -6.851 -3.214 1.00 96.38 88 PHE A CA 1
ATOM 710 C C . PHE A 1 88 ? -3.667 -6.115 -2.003 1.00 96.38 88 PHE A C 1
ATOM 712 O O . PHE A 1 88 ? -3.058 -6.087 -0.934 1.00 96.38 88 PHE A O 1
ATOM 719 N N . GLY A 1 89 ? -4.880 -5.571 -2.139 1.00 96.50 89 GLY A N 1
ATOM 720 C CA . GLY A 1 89 ? -5.628 -4.966 -1.036 1.00 96.50 89 GLY A CA 1
ATOM 721 C C . GLY A 1 89 ? -5.900 -5.938 0.107 1.00 96.50 89 GLY A C 1
ATOM 722 O O . GLY A 1 89 ? -5.722 -5.581 1.269 1.00 96.50 89 GLY A O 1
ATOM 723 N N . VAL A 1 90 ? -6.249 -7.185 -0.212 1.00 95.50 90 VAL A N 1
ATOM 724 C CA . VAL A 1 90 ? -6.452 -8.252 0.777 1.00 95.50 90 VAL A CA 1
ATOM 725 C C . VAL A 1 90 ? -5.152 -8.567 1.522 1.00 95.50 90 VAL A C 1
ATOM 727 O O . VAL A 1 90 ? -5.144 -8.592 2.751 1.00 95.50 90 VAL A O 1
ATOM 730 N N . GLN A 1 91 ? -4.033 -8.740 0.808 1.00 96.31 91 GLN A N 1
ATOM 731 C CA . GLN A 1 91 ? -2.723 -8.950 1.439 1.00 96.31 91 GLN A CA 1
ATOM 732 C C . GLN A 1 91 ? -2.338 -7.785 2.362 1.00 96.31 91 GLN A C 1
ATOM 734 O O . GLN A 1 91 ? -1.804 -8.010 3.447 1.00 96.31 91 GLN A O 1
ATOM 739 N N . PHE A 1 92 ? -2.627 -6.548 1.952 1.00 97.31 92 PHE A N 1
ATOM 740 C CA . PHE A 1 92 ? -2.393 -5.358 2.766 1.00 97.31 92 PHE A CA 1
ATOM 741 C C . PHE A 1 92 ? -3.207 -5.346 4.058 1.00 97.31 92 PHE A C 1
ATOM 743 O O . PHE A 1 92 ? -2.645 -5.096 5.126 1.00 97.31 92 PHE A O 1
ATOM 750 N N . VAL A 1 93 ? -4.497 -5.665 3.989 1.00 95.88 93 VAL A N 1
ATOM 751 C CA . VAL A 1 93 ? -5.349 -5.722 5.183 1.00 95.88 93 VAL A CA 1
ATOM 752 C C . VAL A 1 93 ? -4.905 -6.841 6.123 1.00 95.88 93 VAL A C 1
ATOM 754 O O . VAL A 1 93 ? -4.725 -6.580 7.309 1.00 95.88 93 VAL A O 1
ATOM 757 N N . PHE A 1 94 ? -4.582 -8.030 5.607 1.00 94.88 94 PHE A N 1
ATOM 758 C CA . PHE A 1 94 ? -4.019 -9.109 6.429 1.00 94.88 94 PHE A CA 1
ATOM 759 C C . PHE A 1 94 ? -2.675 -8.741 7.069 1.00 94.88 94 PHE A C 1
ATOM 761 O O . PHE A 1 94 ? -2.377 -9.140 8.194 1.00 94.88 94 PHE A O 1
ATOM 768 N N . ALA A 1 95 ? -1.836 -7.968 6.378 1.00 96.19 95 ALA A N 1
ATOM 769 C CA . ALA A 1 95 ? -0.592 -7.479 6.960 1.00 96.19 95 ALA A CA 1
ATOM 770 C C . ALA A 1 95 ? -0.844 -6.490 8.109 1.00 96.19 95 ALA A C 1
ATOM 772 O O . ALA A 1 95 ? -0.092 -6.491 9.085 1.00 96.19 95 ALA A O 1
ATOM 773 N N . LEU A 1 96 ? -1.906 -5.684 8.021 1.00 95.62 96 LEU A N 1
ATOM 774 C CA . LEU A 1 96 ? -2.303 -4.752 9.075 1.00 95.62 96 LEU A CA 1
ATOM 775 C C . LEU A 1 96 ? -2.824 -5.446 10.338 1.00 95.62 96 LEU A C 1
ATOM 777 O O . LEU A 1 96 ? -2.589 -4.927 11.427 1.00 95.62 96 LEU A O 1
ATOM 781 N N . GLU A 1 97 ? -3.461 -6.615 10.228 1.00 94.81 97 GLU A N 1
ATOM 782 C CA . GLU A 1 97 ? -3.986 -7.367 11.384 1.00 94.81 97 GLU A CA 1
ATOM 783 C C . GLU A 1 97 ? -2.911 -7.701 12.432 1.00 94.81 97 GLU A C 1
ATOM 785 O O . GLU A 1 97 ? -3.218 -7.840 13.616 1.00 94.81 97 GLU A O 1
ATOM 790 N N . LYS A 1 98 ? -1.637 -7.771 12.022 1.00 93.56 98 LYS A N 1
ATOM 791 C CA . LYS A 1 98 ? -0.484 -8.027 12.905 1.00 93.56 98 LYS A CA 1
ATOM 792 C C . LYS A 1 98 ? -0.159 -6.874 13.861 1.00 93.56 98 LYS A C 1
ATOM 794 O O . LYS A 1 98 ? 0.664 -7.046 14.758 1.00 93.56 98 LYS A O 1
ATOM 799 N N . TYR A 1 99 ? -0.751 -5.702 13.651 1.00 94.44 99 TYR A N 1
ATOM 800 C CA . TYR A 1 99 ? -0.543 -4.513 14.474 1.00 94.44 99 TYR A CA 1
ATOM 801 C C . TYR A 1 99 ? -1.717 -4.309 15.438 1.00 94.44 99 TYR A C 1
ATOM 803 O O . TYR A 1 99 ? -2.579 -5.167 15.576 1.00 94.44 99 TYR A O 1
ATOM 811 N N . THR A 1 100 ? -1.732 -3.189 16.160 1.00 91.38 100 THR A N 1
ATOM 812 C CA . THR A 1 100 ? -2.749 -2.896 17.187 1.00 91.38 100 THR A CA 1
ATOM 813 C C . THR A 1 100 ? -3.674 -1.737 16.814 1.00 91.38 100 THR A C 1
ATOM 815 O O . THR A 1 100 ? -4.717 -1.545 17.442 1.00 91.38 100 THR A O 1
ATOM 818 N N . ASN A 1 101 ? -3.293 -0.941 15.811 1.00 92.75 101 ASN A N 1
ATOM 819 C CA . ASN A 1 101 ? -4.053 0.193 15.304 1.00 92.75 101 ASN A CA 1
ATOM 820 C C . ASN A 1 101 ? -3.692 0.514 13.845 1.00 92.75 101 ASN A C 1
ATOM 822 O O . ASN A 1 101 ? -2.641 0.117 13.335 1.00 92.75 101 ASN A O 1
ATOM 826 N N . VAL A 1 102 ? -4.543 1.301 13.183 1.00 94.88 102 VAL A N 1
ATOM 827 C CA . VAL A 1 102 ? -4.236 1.906 11.880 1.00 94.88 102 VAL A CA 1
ATOM 828 C C . VAL A 1 102 ? -3.528 3.239 12.121 1.00 94.88 102 VAL A C 1
ATOM 830 O O . VAL A 1 102 ? -4.118 4.184 12.637 1.00 94.88 102 VAL A O 1
ATOM 833 N N . SER A 1 103 ? -2.243 3.310 11.788 1.00 95.50 103 SER A N 1
ATOM 834 C CA . SER A 1 103 ? -1.397 4.490 11.967 1.00 95.50 103 SER A CA 1
ATOM 835 C C . SER A 1 103 ? -0.381 4.588 10.834 1.00 95.50 103 SER A C 1
ATOM 837 O O . SER A 1 103 ? -0.200 3.642 10.068 1.00 95.50 103 SER A O 1
ATOM 839 N N . PHE A 1 104 ? 0.323 5.717 10.739 1.00 95.75 104 PHE A N 1
ATOM 840 C CA . PHE A 1 104 ? 1.384 5.890 9.744 1.00 95.75 104 PHE A CA 1
ATOM 841 C C . PHE A 1 104 ? 2.416 4.759 9.804 1.00 95.75 104 PHE A C 1
ATOM 843 O O . PHE A 1 104 ? 2.806 4.214 8.772 1.00 95.75 104 PHE A O 1
ATOM 850 N N . TYR A 1 105 ? 2.816 4.370 11.017 1.00 95.94 105 TYR A N 1
ATOM 851 C CA . TYR A 1 105 ? 3.774 3.294 11.228 1.00 95.94 105 TYR A CA 1
ATOM 852 C C . TYR A 1 105 ? 3.231 1.946 10.738 1.00 95.94 105 TYR A C 1
ATOM 854 O O . TYR A 1 105 ? 3.862 1.317 9.891 1.00 95.94 105 TYR A O 1
ATOM 862 N N . SER A 1 106 ? 2.055 1.519 11.215 1.00 96.44 106 SER A N 1
ATOM 863 C CA . SER A 1 106 ? 1.504 0.204 10.858 1.00 96.44 106 SER A CA 1
ATOM 864 C C . SER A 1 106 ? 1.167 0.096 9.372 1.00 96.44 106 SER A C 1
ATOM 866 O O . SER A 1 106 ? 1.490 -0.914 8.755 1.00 96.44 106 SER A O 1
ATOM 868 N N . VAL A 1 107 ? 0.625 1.153 8.759 1.00 97.50 107 VAL A N 1
ATOM 869 C CA . VAL A 1 107 ? 0.360 1.199 7.312 1.00 97.50 107 VAL A CA 1
ATOM 870 C C . VAL A 1 107 ? 1.652 1.122 6.503 1.00 97.50 107 VAL A C 1
ATOM 872 O O . VAL A 1 107 ? 1.733 0.343 5.555 1.00 97.50 107 VAL A O 1
ATOM 875 N N . THR A 1 108 ? 2.684 1.879 6.886 1.00 97.50 108 THR A N 1
ATOM 876 C CA . THR A 1 108 ? 3.981 1.845 6.193 1.00 97.50 108 THR A CA 1
ATOM 877 C C . THR A 1 108 ? 4.607 0.457 6.272 1.00 97.50 108 THR A C 1
ATOM 879 O O . THR A 1 108 ? 5.031 -0.084 5.254 1.00 97.50 108 THR A O 1
ATOM 882 N N . GLN A 1 109 ? 4.643 -0.145 7.463 1.00 97.69 109 GLN A N 1
ATOM 883 C CA . GLN A 1 109 ? 5.241 -1.465 7.651 1.00 97.69 109 GLN A CA 1
ATOM 884 C C . GLN A 1 109 ? 4.442 -2.569 6.946 1.00 97.69 109 GLN A C 1
ATOM 886 O O . GLN A 1 109 ? 5.040 -3.431 6.305 1.00 97.69 109 GLN A O 1
ATOM 891 N N . ALA A 1 110 ? 3.108 -2.507 6.980 1.00 97.38 110 ALA A N 1
ATOM 892 C CA . ALA A 1 110 ? 2.255 -3.428 6.238 1.00 97.38 110 ALA A CA 1
ATOM 893 C C . ALA A 1 110 ? 2.506 -3.337 4.724 1.00 97.38 110 ALA A C 1
ATOM 895 O O . ALA A 1 110 ? 2.674 -4.364 4.070 1.00 97.38 110 ALA A O 1
ATOM 896 N N . LEU A 1 111 ? 2.617 -2.127 4.163 1.00 97.38 111 LEU A N 1
ATOM 897 C CA . LEU A 1 111 ? 2.941 -1.945 2.744 1.00 97.38 111 LEU A CA 1
ATOM 898 C C . LEU A 1 111 ? 4.339 -2.455 2.398 1.00 97.38 111 LEU A C 1
ATOM 900 O O . LEU A 1 111 ? 4.489 -3.162 1.405 1.00 97.38 111 LEU A O 1
ATOM 904 N N . LEU A 1 112 ? 5.354 -2.149 3.209 1.00 97.00 112 LEU A N 1
ATOM 905 C CA . LEU A 1 112 ? 6.711 -2.665 3.002 1.00 97.00 112 LEU A CA 1
ATOM 906 C C . LEU A 1 112 ? 6.749 -4.196 3.039 1.00 97.00 112 LEU A C 1
ATOM 908 O O . LEU A 1 112 ? 7.428 -4.809 2.220 1.00 97.00 112 LEU A O 1
ATOM 912 N N . TYR A 1 113 ? 5.990 -4.815 3.944 1.00 97.00 113 TYR A N 1
ATOM 913 C CA . TYR A 1 113 ? 5.857 -6.265 4.003 1.00 97.00 113 TYR A CA 1
ATOM 914 C C . TYR A 1 113 ? 5.211 -6.825 2.728 1.00 97.00 113 TYR A C 1
ATOM 916 O O . TYR A 1 113 ? 5.782 -7.701 2.081 1.00 97.00 113 TYR A O 1
ATOM 924 N N . VAL A 1 114 ? 4.058 -6.285 2.323 1.00 96.75 114 VAL A N 1
ATOM 925 C CA . VAL A 1 114 ? 3.277 -6.785 1.176 1.00 96.75 114 VAL A CA 1
ATOM 926 C C . VAL A 1 114 ? 4.007 -6.579 -0.145 1.00 96.75 114 VAL A C 1
ATOM 928 O O . VAL A 1 114 ? 3.895 -7.408 -1.046 1.00 96.75 114 VAL A O 1
ATOM 931 N N . ARG A 1 115 ? 4.802 -5.512 -0.268 1.00 95.06 115 ARG A N 1
ATOM 932 C CA . ARG A 1 115 ? 5.656 -5.273 -1.439 1.00 95.06 115 ARG A CA 1
ATOM 933 C C . ARG A 1 115 ? 6.611 -6.424 -1.730 1.00 95.06 115 ARG A C 1
ATOM 935 O O . ARG A 1 115 ? 6.872 -6.689 -2.897 1.00 95.06 115 ARG A O 1
ATOM 942 N N . ASN A 1 116 ? 7.099 -7.102 -0.697 1.00 95.38 116 ASN A N 1
ATOM 943 C CA . ASN A 1 116 ? 8.028 -8.220 -0.845 1.00 95.38 116 ASN A CA 1
ATOM 944 C C . ASN A 1 116 ? 7.318 -9.558 -1.095 1.00 95.38 116 ASN A C 1
ATOM 946 O O . ASN A 1 116 ? 7.982 -10.566 -1.327 1.00 95.38 116 ASN A O 1
ATOM 950 N N . LEU A 1 117 ? 5.982 -9.592 -1.033 1.00 94.81 117 LEU A N 1
ATOM 951 C CA . LEU A 1 117 ? 5.221 -10.798 -1.329 1.00 94.81 117 LEU A CA 1
ATOM 952 C C . LEU A 1 117 ? 5.114 -11.025 -2.845 1.00 94.81 117 LEU A C 1
ATOM 954 O O . LEU A 1 117 ? 5.100 -10.056 -3.619 1.00 94.81 117 LEU A O 1
ATOM 958 N N . PRO A 1 118 ? 4.999 -12.294 -3.277 1.00 91.12 118 PRO A N 1
ATOM 959 C CA . PRO A 1 118 ? 4.663 -12.624 -4.653 1.00 91.12 118 PRO A CA 1
ATOM 960 C C . PRO A 1 118 ? 3.360 -11.948 -5.083 1.00 91.12 118 PRO A C 1
ATOM 962 O O . PRO A 1 118 ? 2.390 -11.891 -4.319 1.00 91.12 118 PRO A O 1
ATOM 965 N N . SER A 1 119 ? 3.347 -11.450 -6.315 1.00 89.50 119 SER A N 1
ATOM 966 C CA . SER A 1 119 ? 2.163 -10.843 -6.912 1.00 89.50 119 SER A CA 1
ATOM 967 C C . SER A 1 119 ? 1.298 -11.862 -7.654 1.00 89.50 119 SER A C 1
ATOM 969 O O . SER A 1 119 ? 1.650 -13.034 -7.793 1.00 89.50 119 SER A O 1
ATOM 971 N N . THR A 1 120 ? 0.159 -11.397 -8.174 1.00 85.44 120 THR A N 1
ATOM 972 C CA . THR A 1 120 ? -0.670 -12.188 -9.099 1.00 85.44 120 THR A CA 1
ATOM 973 C C . THR A 1 120 ? -0.044 -12.337 -10.491 1.00 85.44 120 THR A C 1
ATOM 975 O O . THR A 1 120 ? -0.490 -13.192 -11.254 1.00 85.44 120 THR A O 1
ATOM 978 N N . HIS A 1 121 ? 0.997 -11.557 -10.820 1.00 79.50 121 HIS A N 1
ATOM 979 C CA . HIS A 1 121 ? 1.797 -11.787 -12.019 1.00 79.50 121 HIS A CA 1
ATOM 980 C C . HIS A 1 121 ? 2.928 -12.776 -11.717 1.00 79.50 121 HIS A C 1
ATOM 982 O O . HIS A 1 121 ? 3.768 -12.512 -10.848 1.00 79.50 121 HIS A O 1
ATOM 988 N N . PRO A 1 122 ? 3.010 -13.893 -12.458 1.00 79.94 122 PRO A N 1
ATOM 989 C CA . PRO A 1 122 ? 4.092 -14.852 -12.296 1.00 79.94 122 PRO A CA 1
ATOM 990 C C . PRO A 1 122 ? 5.469 -14.199 -12.454 1.00 79.94 122 PRO A C 1
ATOM 992 O O . PRO A 1 122 ? 5.712 -13.468 -13.412 1.00 79.94 122 PRO A O 1
ATOM 995 N N . GLY A 1 123 ? 6.376 -14.492 -11.521 1.00 84.00 123 GLY A N 1
ATOM 996 C CA . GLY A 1 123 ? 7.770 -14.039 -11.577 1.00 84.00 123 GLY A CA 1
ATOM 997 C C . GLY A 1 123 ? 8.032 -12.636 -11.027 1.00 84.00 123 GLY A C 1
ATOM 998 O O . GLY A 1 123 ? 9.186 -12.224 -11.027 1.00 84.00 123 GLY A O 1
ATOM 999 N N . TYR A 1 124 ? 7.009 -11.935 -10.524 1.00 88.94 124 TYR A N 1
ATOM 1000 C CA . TYR A 1 124 ? 7.163 -10.601 -9.944 1.00 88.94 124 TYR A CA 1
ATOM 1001 C C . TYR A 1 124 ? 6.616 -10.520 -8.521 1.00 88.94 124 TYR A C 1
ATOM 1003 O O . TYR A 1 124 ? 5.570 -11.085 -8.185 1.00 88.94 124 TYR A O 1
ATOM 1011 N N . THR A 1 125 ? 7.300 -9.745 -7.693 1.00 94.12 125 THR A N 1
ATOM 1012 C CA . THR A 1 125 ? 6.789 -9.253 -6.414 1.00 94.12 125 THR A CA 1
ATOM 1013 C C . THR A 1 125 ? 5.801 -8.109 -6.627 1.00 94.12 125 THR A C 1
ATOM 1015 O O . THR A 1 125 ? 5.806 -7.423 -7.655 1.00 94.12 125 THR A O 1
ATOM 1018 N N . ASN A 1 126 ? 4.954 -7.851 -5.631 1.00 95.25 126 ASN A N 1
ATOM 1019 C CA . ASN A 1 126 ? 4.050 -6.702 -5.681 1.00 95.25 126 ASN A CA 1
ATOM 1020 C C . ASN A 1 126 ? 4.809 -5.377 -5.820 1.00 95.25 126 ASN A C 1
ATOM 1022 O O . ASN A 1 126 ? 4.343 -4.459 -6.493 1.00 95.25 126 ASN A O 1
ATOM 1026 N N . GLY A 1 127 ? 5.973 -5.271 -5.178 1.00 93.69 127 GLY A N 1
ATOM 1027 C CA . GLY A 1 127 ? 6.784 -4.065 -5.193 1.00 93.69 127 GLY A CA 1
ATOM 1028 C C . GLY A 1 127 ? 7.337 -3.737 -6.576 1.00 93.69 127 GLY A C 1
ATOM 1029 O O . GLY A 1 127 ? 7.268 -2.583 -6.999 1.00 93.69 127 GLY A O 1
ATOM 1030 N N . GLU A 1 128 ? 7.811 -4.752 -7.298 1.00 92.44 128 GLU A N 1
ATOM 1031 C CA . GLU A 1 128 ? 8.284 -4.610 -8.678 1.00 92.44 128 GLU A CA 1
ATOM 1032 C C . GLU A 1 128 ? 7.158 -4.150 -9.605 1.00 92.44 128 GLU A C 1
ATOM 1034 O O . GLU A 1 128 ? 7.351 -3.223 -10.388 1.00 92.44 128 GLU A O 1
ATOM 1039 N N . LEU A 1 129 ? 5.959 -4.727 -9.474 1.00 93.00 129 LEU A N 1
ATOM 1040 C CA . LEU A 1 129 ? 4.802 -4.282 -10.251 1.00 93.00 129 LEU A CA 1
ATOM 1041 C C . LEU A 1 129 ? 4.423 -2.832 -9.945 1.00 93.00 129 LEU A C 1
ATOM 1043 O O . LEU A 1 129 ? 4.233 -2.043 -10.871 1.00 93.00 129 LEU A O 1
ATOM 1047 N N . LEU A 1 130 ? 4.380 -2.452 -8.666 1.00 94.44 130 LEU A N 1
ATOM 1048 C CA . LEU A 1 130 ? 4.109 -1.071 -8.270 1.00 94.44 130 LEU A CA 1
ATOM 1049 C C . LEU A 1 130 ? 5.137 -0.098 -8.853 1.00 94.44 130 LEU A C 1
ATOM 1051 O O . LEU A 1 130 ? 4.750 0.958 -9.347 1.00 94.44 130 LEU A O 1
ATOM 1055 N N . ASP A 1 131 ? 6.422 -0.456 -8.839 1.00 93.19 131 ASP A N 1
ATOM 1056 C CA . ASP A 1 131 ? 7.505 0.365 -9.392 1.00 93.19 131 ASP A CA 1
ATOM 1057 C C . ASP A 1 131 ? 7.422 0.493 -10.925 1.00 93.19 131 ASP A C 1
ATOM 1059 O O . ASP A 1 131 ? 7.848 1.503 -11.490 1.00 93.19 131 ASP A O 1
ATOM 1063 N N . MET A 1 132 ? 6.820 -0.496 -11.590 1.00 91.31 132 MET A N 1
ATOM 1064 C CA . MET A 1 132 ? 6.541 -0.510 -13.028 1.00 91.31 132 MET A CA 1
ATOM 1065 C C . ME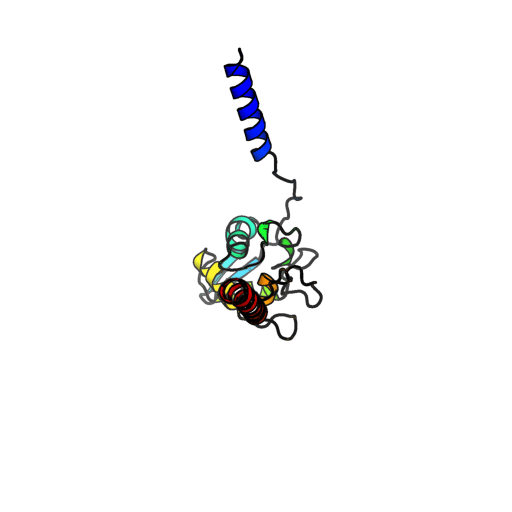T A 1 132 ? 5.194 0.136 -13.409 1.00 91.31 132 MET A C 1
ATOM 1067 O O . MET A 1 132 ? 4.836 0.169 -14.591 1.00 91.31 132 MET A O 1
ATOM 1071 N N . GLY A 1 133 ? 4.436 0.663 -12.440 1.00 92.25 133 GLY A N 1
ATOM 1072 C CA . GLY A 1 133 ? 3.104 1.234 -12.676 1.00 92.25 133 GLY A CA 1
ATOM 1073 C C . GLY A 1 133 ? 2.044 0.192 -13.053 1.00 92.25 133 GLY A C 1
ATOM 1074 O O . GLY A 1 133 ? 1.056 0.519 -13.710 1.00 92.25 133 GLY A O 1
ATOM 1075 N N . VAL A 1 134 ? 2.262 -1.067 -12.669 1.00 93.50 134 VAL A N 1
ATOM 1076 C CA . VAL A 1 134 ? 1.349 -2.197 -12.869 1.00 93.50 134 VAL A CA 1
ATOM 1077 C C . VAL A 1 134 ? 0.504 -2.384 -11.612 1.00 93.50 134 VAL A C 1
ATOM 1079 O O . VAL A 1 134 ? 1.013 -2.293 -10.496 1.00 93.50 134 VAL A O 1
ATOM 1082 N N . LEU A 1 135 ? -0.789 -2.671 -11.777 1.00 94.31 135 LEU A N 1
ATOM 1083 C CA . LEU A 1 135 ? -1.681 -2.967 -10.659 1.00 94.31 135 LEU A CA 1
ATOM 1084 C C . LEU A 1 135 ? -1.415 -4.396 -10.133 1.00 94.31 135 LEU A C 1
ATOM 1086 O O . LEU A 1 135 ? -1.704 -5.357 -10.850 1.00 94.31 135 LEU A O 1
ATOM 1090 N N . PRO A 1 136 ? -0.916 -4.587 -8.894 1.00 91.62 136 PRO A N 1
ATOM 1091 C CA . PRO A 1 136 ? -0.459 -5.907 -8.442 1.00 91.62 136 PRO A CA 1
ATOM 1092 C C . PRO A 1 136 ? -1.572 -6.941 -8.232 1.00 91.62 136 PRO A C 1
ATOM 1094 O O . PRO A 1 136 ? -1.320 -8.147 -8.261 1.00 91.62 136 PRO A O 1
ATOM 1097 N N . GLY A 1 137 ? -2.809 -6.476 -8.038 1.00 89.75 137 GLY A N 1
ATOM 1098 C CA . GLY A 1 137 ? -3.994 -7.321 -7.889 1.00 89.75 137 GLY A CA 1
ATOM 1099 C C . GLY A 1 137 ? -4.615 -7.808 -9.203 1.00 89.75 137 GLY A C 1
ATOM 1100 O O . GLY A 1 137 ? -5.637 -8.486 -9.147 1.00 89.75 137 GLY A O 1
ATOM 1101 N N . PHE A 1 138 ? -4.052 -7.462 -10.367 1.00 90.94 138 PHE A N 1
ATOM 1102 C CA . PHE A 1 138 ? -4.647 -7.782 -11.668 1.00 90.94 138 PHE A CA 1
ATOM 1103 C C . PHE A 1 138 ? -3.629 -8.453 -12.587 1.00 90.94 138 PHE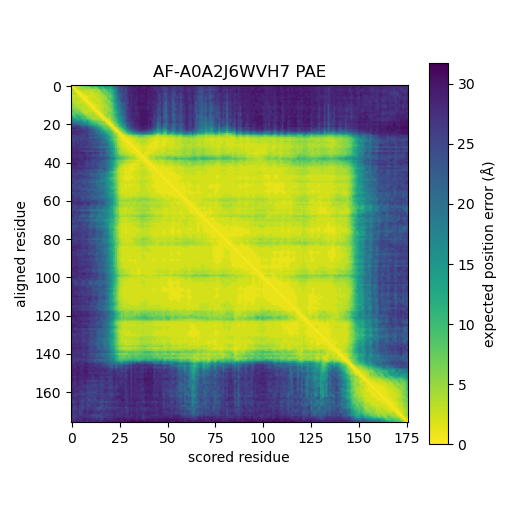 A C 1
ATOM 1105 O O . PHE A 1 138 ? -2.726 -7.765 -13.044 1.00 90.94 138 PHE A O 1
ATOM 1112 N N . PRO A 1 139 ? -3.799 -9.733 -12.956 1.00 84.62 139 PRO A N 1
ATOM 1113 C CA . PRO A 1 139 ? -2.794 -10.495 -13.709 1.00 84.62 139 PRO A CA 1
ATOM 1114 C C . PRO A 1 139 ? -2.570 -10.019 -15.155 1.00 84.62 139 PRO A C 1
ATOM 1116 O O . PRO A 1 139 ? -1.604 -10.427 -15.784 1.00 84.62 139 PRO A O 1
ATOM 1119 N N . ASN A 1 140 ? -3.465 -9.180 -15.687 1.00 83.50 140 ASN A N 1
ATOM 1120 C CA . ASN A 1 140 ? -3.404 -8.660 -17.058 1.00 83.50 140 ASN A CA 1
ATOM 1121 C C . ASN A 1 140 ? -3.148 -7.142 -17.104 1.00 83.50 140 ASN A C 1
ATOM 1123 O O . ASN A 1 140 ? -3.397 -6.504 -18.127 1.00 83.50 140 ASN A O 1
ATOM 1127 N N . SER A 1 141 ? -2.730 -6.526 -15.993 1.00 86.19 141 SER A N 1
ATOM 1128 C CA . SER A 1 141 ? -2.469 -5.085 -15.975 1.00 86.19 141 SER A CA 1
ATOM 1129 C C . SER A 1 141 ? -1.246 -4.759 -16.845 1.00 86.19 141 SER A C 1
ATOM 1131 O O . SER A 1 141 ? -0.183 -5.340 -16.637 1.00 86.19 141 SER A O 1
ATOM 1133 N N . PRO A 1 142 ? -1.337 -3.796 -17.779 1.00 84.25 142 PRO A N 1
ATOM 1134 C CA . PRO A 1 142 ? -0.213 -3.452 -18.642 1.00 84.25 142 PRO A CA 1
ATOM 1135 C C . PRO A 1 142 ? 0.921 -2.779 -17.858 1.00 84.25 142 PRO A C 1
ATOM 1137 O O . PRO A 1 142 ? 0.678 -2.040 -16.900 1.00 84.25 142 PRO A O 1
ATOM 1140 N N . ILE A 1 143 ? 2.158 -2.994 -18.313 1.00 83.75 143 ILE A N 1
ATOM 1141 C CA . ILE A 1 143 ? 3.355 -2.300 -17.820 1.00 83.75 143 ILE A CA 1
ATOM 1142 C C . ILE A 1 143 ? 3.345 -0.863 -18.338 1.00 83.75 143 ILE A C 1
ATOM 1144 O O . ILE A 1 143 ? 3.359 -0.638 -19.546 1.00 83.75 143 ILE A O 1
ATOM 1148 N N . LYS A 1 144 ? 3.330 0.113 -17.424 1.00 82.56 144 LYS A N 1
ATOM 1149 C CA . LYS A 1 144 ? 3.288 1.547 -17.766 1.00 82.56 144 LYS A CA 1
ATOM 1150 C C . LYS A 1 144 ? 4.646 2.226 -17.700 1.00 82.56 144 LYS A C 1
ATOM 1152 O O . LYS A 1 144 ? 4.854 3.259 -18.327 1.00 82.56 144 LYS A O 1
ATOM 1157 N N . SER A 1 145 ? 5.558 1.673 -16.914 1.00 75.88 145 SER A N 1
ATOM 1158 C CA . SER A 1 145 ? 6.876 2.235 -16.683 1.00 75.88 145 SER A CA 1
ATOM 1159 C C . SER A 1 145 ? 7.913 1.134 -16.823 1.00 75.88 145 SER A C 1
ATOM 1161 O O . SER A 1 145 ? 8.176 0.383 -15.886 1.00 75.88 145 SER A O 1
ATOM 1163 N N . GLN A 1 146 ? 8.546 1.065 -17.994 1.00 62.66 146 GLN A N 1
ATOM 1164 C CA . GLN A 1 146 ? 9.830 0.388 -18.142 1.00 62.66 146 GLN A CA 1
ATOM 1165 C C . GLN A 1 146 ? 10.891 1.249 -17.454 1.00 62.66 146 GLN A C 1
ATOM 1167 O O . GLN A 1 146 ? 11.632 1.996 -18.089 1.00 62.66 146 GLN A O 1
ATOM 1172 N N . GLN A 1 147 ? 10.966 1.167 -16.124 1.00 56.59 147 GLN A N 1
ATOM 1173 C CA . GLN A 1 147 ? 12.206 1.522 -15.449 1.00 56.59 147 GLN A CA 1
ATOM 1174 C C . GLN A 1 147 ? 13.216 0.453 -15.839 1.00 56.59 147 GLN A C 1
ATOM 1176 O O . GLN A 1 147 ? 13.295 -0.594 -15.205 1.00 56.59 147 GLN A O 1
ATOM 1181 N N . VAL A 1 148 ? 13.950 0.695 -16.929 1.00 52.75 148 VAL A N 1
ATOM 1182 C CA . VAL A 1 148 ? 15.118 -0.116 -17.259 1.00 52.75 148 VAL A CA 1
ATOM 1183 C C . VAL A 1 148 ? 16.034 -0.013 -16.041 1.00 52.75 148 VAL A C 1
ATOM 1185 O O . VAL A 1 148 ? 16.425 1.103 -15.679 1.00 52.75 148 VAL A O 1
ATOM 1188 N N . PRO A 1 149 ? 16.325 -1.118 -15.343 1.00 51.59 149 PRO A N 1
ATOM 1189 C CA . PRO A 1 149 ? 17.178 -1.047 -14.176 1.00 51.59 149 PRO A CA 1
ATOM 1190 C C . PRO A 1 149 ? 18.518 -0.435 -14.578 1.00 51.59 149 PRO A C 1
ATOM 1192 O O . PRO A 1 149 ? 19.091 -0.827 -15.593 1.00 51.59 149 PRO A O 1
ATOM 1195 N N . PHE A 1 150 ? 19.041 0.512 -13.796 1.00 53.72 150 PHE A N 1
ATOM 1196 C CA . PHE A 1 150 ? 20.293 1.203 -14.133 1.00 53.72 150 PHE A CA 1
ATOM 1197 C C . PHE A 1 150 ? 21.448 0.222 -14.426 1.00 53.72 150 PHE A C 1
ATOM 1199 O O . PHE A 1 150 ? 22.279 0.480 -15.294 1.00 53.72 150 PHE A O 1
ATOM 1206 N N . TYR A 1 151 ? 21.458 -0.961 -13.802 1.00 56.16 151 TYR A N 1
ATOM 1207 C CA . TYR A 1 151 ? 22.466 -1.988 -14.074 1.00 56.16 151 TYR A CA 1
ATOM 1208 C C . TYR A 1 151 ? 22.407 -2.571 -15.498 1.00 56.16 151 TYR A C 1
ATOM 1210 O O . TYR A 1 151 ? 23.441 -2.960 -16.030 1.00 56.16 151 TYR A O 1
ATOM 1218 N N . LEU A 1 152 ? 21.240 -2.581 -16.151 1.00 50.78 152 LEU A N 1
ATOM 1219 C CA . LEU A 1 152 ? 21.109 -2.948 -17.566 1.00 50.78 152 LEU A CA 1
ATOM 1220 C C . LEU A 1 152 ? 21.634 -1.847 -18.506 1.00 50.78 152 LEU A C 1
ATOM 1222 O O . LEU A 1 152 ? 21.935 -2.132 -19.661 1.00 50.78 152 LEU A O 1
ATOM 1226 N N . SER A 1 153 ? 21.806 -0.611 -18.016 1.00 55.66 153 SER A N 1
ATOM 1227 C CA . SER A 1 153 ? 22.412 0.501 -18.771 1.00 55.66 153 SER A CA 1
ATOM 1228 C C . SER A 1 153 ? 23.936 0.628 -18.608 1.00 55.66 153 SER A C 1
ATOM 1230 O O . SER A 1 153 ? 24.588 1.235 -19.459 1.00 55.66 153 SER A O 1
ATOM 1232 N N . LEU A 1 154 ? 24.525 0.002 -17.578 1.00 63.50 154 LEU A N 1
ATOM 1233 C CA . LEU A 1 154 ? 25.979 -0.036 -17.352 1.00 63.50 154 LEU A CA 1
ATOM 1234 C C . LEU A 1 154 ? 26.802 -0.476 -18.581 1.00 63.50 154 LEU A C 1
ATOM 1236 O O . LEU A 1 154 ? 27.756 0.233 -18.906 1.00 63.50 154 LEU A O 1
ATOM 1240 N N . PRO A 1 155 ? 26.472 -1.570 -19.302 1.00 69.06 155 PRO A N 1
ATOM 1241 C CA . PRO A 1 155 ? 27.274 -1.989 -20.456 1.00 69.06 155 PRO A CA 1
ATOM 1242 C C . PRO A 1 155 ? 27.293 -0.946 -21.584 1.00 69.06 155 PRO A C 1
ATOM 1244 O O . PRO A 1 155 ? 28.323 -0.762 -22.230 1.00 69.06 155 PRO A O 1
ATOM 1247 N N . PHE A 1 156 ? 26.200 -0.204 -21.786 1.00 70.81 156 PHE A N 1
ATOM 1248 C CA . PHE A 1 156 ? 26.127 0.848 -22.804 1.00 70.81 156 PHE A CA 1
ATOM 1249 C C . PHE A 1 156 ? 26.937 2.091 -22.417 1.00 70.81 156 PHE A C 1
ATOM 1251 O O . PHE A 1 156 ? 27.620 2.663 -23.263 1.00 70.81 156 PHE A O 1
ATOM 1258 N N . ILE A 1 157 ? 26.919 2.482 -21.138 1.00 73.62 157 ILE A N 1
ATOM 1259 C CA . ILE A 1 157 ? 27.731 3.599 -20.626 1.00 73.62 157 ILE A CA 1
ATOM 1260 C C . ILE A 1 157 ? 29.225 3.289 -20.784 1.00 73.62 157 ILE A C 1
ATOM 1262 O O . ILE A 1 157 ? 29.981 4.126 -21.275 1.00 73.62 157 ILE A O 1
ATOM 1266 N N . VAL A 1 158 ? 29.646 2.072 -20.426 1.00 76.19 158 VAL A N 1
ATOM 1267 C CA . VAL A 1 158 ? 31.040 1.626 -20.578 1.00 76.19 158 VAL A CA 1
ATOM 1268 C C . VAL A 1 158 ? 31.463 1.628 -22.050 1.00 76.19 158 VAL A C 1
ATOM 1270 O O . VAL A 1 158 ? 32.549 2.112 -22.368 1.00 76.19 158 VAL A O 1
ATOM 1273 N N . LEU A 1 159 ? 30.598 1.161 -22.957 1.00 81.88 159 LEU A N 1
ATOM 1274 C CA . LEU A 1 159 ? 30.857 1.180 -24.399 1.00 81.88 159 LEU A CA 1
ATOM 1275 C C . LEU A 1 159 ? 31.044 2.611 -24.935 1.00 81.88 159 LEU A C 1
ATOM 1277 O O . LEU A 1 159 ? 31.984 2.862 -25.685 1.00 81.88 159 LEU A O 1
ATOM 1281 N N . ILE A 1 160 ? 30.191 3.558 -24.525 1.00 80.38 160 ILE A N 1
ATOM 1282 C CA . ILE A 1 160 ? 30.295 4.970 -24.931 1.00 80.38 160 ILE A CA 1
ATOM 1283 C C . ILE A 1 160 ? 31.619 5.579 -24.455 1.00 80.38 160 ILE A C 1
ATOM 1285 O O . ILE A 1 160 ? 32.289 6.258 -25.231 1.00 80.38 160 ILE A O 1
ATOM 1289 N N . ILE A 1 161 ? 32.024 5.308 -23.209 1.00 84.00 161 ILE A N 1
ATOM 1290 C CA . ILE A 1 161 ? 33.296 5.796 -22.653 1.00 84.00 161 ILE A CA 1
ATOM 1291 C C . ILE A 1 161 ? 34.493 5.212 -23.416 1.00 84.00 161 ILE A C 1
ATOM 1293 O O . ILE A 1 161 ? 35.436 5.943 -23.710 1.00 84.00 161 ILE A O 1
ATOM 1297 N N . LEU A 1 162 ? 34.453 3.924 -23.775 1.00 85.44 162 LEU A N 1
ATOM 1298 C CA . LEU A 1 162 ? 35.497 3.270 -24.573 1.00 85.44 162 LEU A CA 1
ATOM 1299 C C . LEU A 1 162 ? 35.612 3.857 -25.983 1.00 85.44 162 LEU A C 1
ATOM 1301 O O . LEU A 1 162 ? 36.712 4.125 -26.454 1.00 85.44 162 LEU A O 1
ATOM 1305 N N . ILE 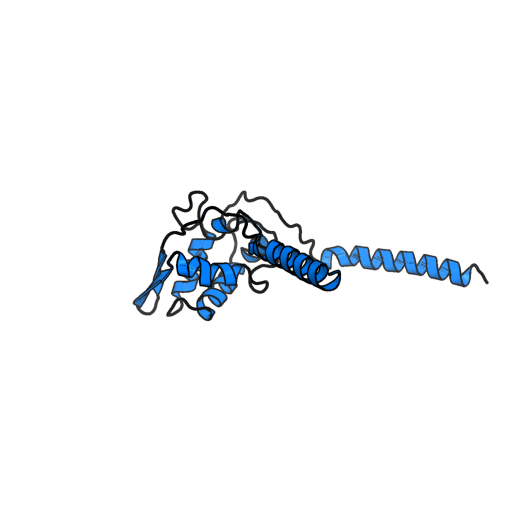A 1 163 ? 34.487 4.095 -26.657 1.00 83.38 163 ILE A N 1
ATOM 1306 C CA . ILE A 1 163 ? 34.497 4.714 -27.987 1.00 83.38 163 ILE A CA 1
ATOM 1307 C C . ILE A 1 163 ? 35.035 6.146 -27.886 1.00 83.38 163 ILE A C 1
ATOM 1309 O O . ILE A 1 163 ? 35.935 6.524 -28.635 1.00 83.38 163 ILE A O 1
ATOM 1313 N N . ALA A 1 164 ? 34.543 6.932 -26.926 1.00 82.69 164 ALA A N 1
ATOM 1314 C CA . ALA A 1 164 ? 35.001 8.300 -26.714 1.00 82.69 164 ALA A CA 1
ATOM 1315 C C . ALA A 1 164 ? 36.501 8.367 -26.383 1.00 82.69 164 ALA A C 1
ATOM 1317 O O . ALA A 1 164 ? 37.194 9.238 -26.905 1.00 82.69 164 ALA A O 1
ATOM 1318 N N . SER A 1 165 ? 37.030 7.443 -25.573 1.00 80.69 165 SER A N 1
ATOM 1319 C CA . SER A 1 165 ? 38.455 7.416 -25.226 1.00 80.69 165 SER A CA 1
ATOM 1320 C C . SER A 1 165 ? 39.344 7.090 -26.428 1.00 80.69 165 SER A C 1
ATOM 1322 O O . SER A 1 165 ? 40.395 7.711 -26.578 1.00 80.69 165 SER A O 1
ATOM 1324 N N . VAL A 1 166 ? 38.904 6.204 -27.329 1.00 82.19 166 VAL A N 1
ATOM 1325 C CA . VAL A 1 166 ? 39.601 5.920 -28.595 1.00 82.19 166 VAL A CA 1
ATOM 1326 C C . VAL A 1 166 ? 39.592 7.142 -29.512 1.00 82.19 166 VAL A C 1
ATOM 1328 O O . VAL A 1 166 ? 40.633 7.486 -30.063 1.00 82.19 166 VAL A O 1
ATOM 1331 N N . PHE A 1 167 ? 38.461 7.841 -29.639 1.00 79.06 167 PHE A N 1
ATOM 1332 C CA . PHE A 1 167 ? 38.380 9.069 -30.440 1.00 79.06 167 PHE A CA 1
ATOM 1333 C C . PHE A 1 167 ? 39.244 10.201 -29.870 1.00 79.06 167 PHE A C 1
ATOM 1335 O O . PHE A 1 167 ? 39.931 10.886 -30.627 1.00 79.06 167 PHE A O 1
ATOM 1342 N N . ILE A 1 168 ? 39.248 10.381 -28.546 1.00 78.75 168 ILE A N 1
ATOM 1343 C CA . ILE A 1 168 ? 40.093 11.373 -27.868 1.00 78.75 168 ILE A CA 1
ATOM 1344 C C . ILE A 1 168 ? 41.570 11.013 -28.039 1.00 78.75 168 ILE A C 1
ATOM 1346 O O . ILE A 1 168 ? 42.351 11.880 -28.419 1.00 78.75 168 ILE A O 1
ATOM 1350 N N . MET A 1 169 ? 41.960 9.751 -27.824 1.00 72.50 169 MET A N 1
ATOM 1351 C CA . MET A 1 169 ? 43.335 9.305 -28.072 1.00 72.50 169 MET A CA 1
ATOM 1352 C C . MET A 1 169 ? 43.735 9.514 -29.528 1.00 72.50 169 MET A C 1
ATOM 1354 O O . MET A 1 169 ? 44.7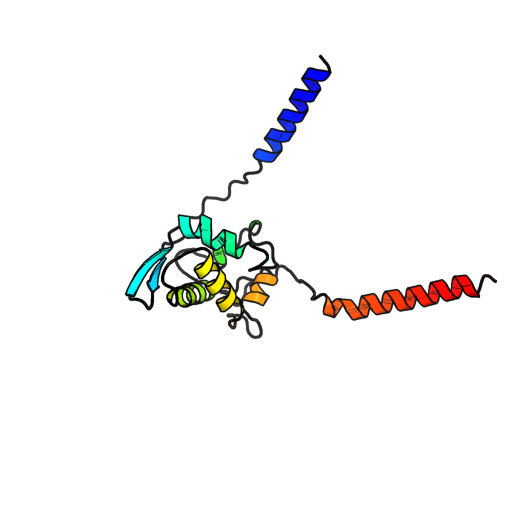94 10.074 -29.783 1.00 72.50 169 MET A O 1
ATOM 1358 N N . TYR A 1 170 ? 42.891 9.128 -30.484 1.00 76.25 170 TYR A N 1
ATOM 1359 C CA . TYR A 1 170 ? 43.168 9.343 -31.899 1.00 76.25 170 TYR A CA 1
ATOM 1360 C C . TYR A 1 170 ? 43.373 10.830 -32.202 1.00 76.25 170 TYR A C 1
ATOM 1362 O O . TYR A 1 170 ? 44.346 11.197 -32.845 1.00 76.25 170 TYR A O 1
ATOM 1370 N N . TYR A 1 171 ? 42.521 11.716 -31.690 1.00 72.31 171 TYR A N 1
ATOM 1371 C CA . TYR A 1 171 ? 42.645 13.147 -31.957 1.00 72.31 171 TYR A CA 1
ATOM 1372 C C . TYR A 1 171 ? 43.832 13.812 -31.240 1.00 72.31 171 TYR A C 1
ATOM 1374 O O . TYR A 1 171 ? 44.411 14.754 -31.771 1.00 72.31 171 TYR A O 1
ATOM 1382 N N . VAL A 1 172 ? 44.210 13.340 -30.049 1.00 73.50 172 VAL A N 1
ATOM 1383 C CA . VAL A 1 172 ? 45.361 13.868 -29.296 1.00 73.50 172 VAL A CA 1
ATOM 1384 C C . VAL A 1 172 ? 46.686 13.359 -29.867 1.00 73.50 172 VAL A C 1
ATOM 1386 O O . VAL A 1 172 ? 47.625 14.138 -29.991 1.00 73.50 172 VAL A O 1
ATOM 1389 N N . PHE A 1 173 ? 46.770 12.080 -30.243 1.00 65.19 173 PHE A N 1
ATOM 1390 C CA . PHE A 1 173 ? 48.017 11.460 -30.701 1.00 65.19 173 PHE A CA 1
ATOM 1391 C C . PHE A 1 173 ? 48.231 11.516 -32.218 1.00 65.19 173 PHE A C 1
ATOM 1393 O O . PHE A 1 173 ? 49.373 11.448 -32.647 1.00 65.19 173 PHE A O 1
ATOM 1400 N N . ASN A 1 174 ? 47.181 11.665 -33.033 1.00 61.25 174 ASN A N 1
ATOM 1401 C CA . ASN A 1 174 ? 47.297 11.771 -34.496 1.00 61.25 174 ASN A CA 1
ATOM 1402 C C . ASN A 1 174 ? 47.339 13.231 -34.998 1.00 61.25 174 ASN A C 1
ATOM 1404 O O . ASN A 1 174 ? 47.289 13.473 -36.203 1.00 61.25 174 ASN A O 1
ATOM 1408 N N . LYS A 1 175 ? 47.355 14.212 -34.082 1.00 52.44 175 LYS A N 1
ATOM 1409 C CA . LYS A 1 175 ? 47.451 15.653 -34.384 1.00 52.44 175 LYS A CA 1
ATOM 1410 C C . LYS A 1 175 ? 48.760 16.293 -33.881 1.00 52.44 175 LYS A C 1
ATOM 1412 O O . LYS A 1 175 ? 48.882 17.516 -33.926 1.00 52.44 175 LYS A O 1
ATOM 1417 N N . ILE A 1 176 ? 49.703 15.466 -33.421 1.00 48.78 176 ILE A N 1
ATOM 1418 C CA . ILE A 1 176 ? 51.141 15.762 -33.285 1.00 48.78 176 ILE A CA 1
ATOM 1419 C C . ILE A 1 176 ? 51.828 15.133 -34.495 1.00 48.78 176 ILE A C 1
ATOM 1421 O O . ILE A 1 176 ? 52.701 15.807 -35.080 1.00 48.78 176 ILE A O 1
#